Protein AF-A0AA38HKG1-F1 (afdb_monomer_lite)

Organism: NCBI:txid2755281

Secondary structure (DSSP, 8-state):
-HHHHHHHHHHHHTSHIIIIISS-HHHHSSSHHHHHHHHHHTTT-TT----SSPPEEEE-B-TTS-EE-S-EEEE-TTS-EEEE-S-SEEEPTTS-EEE----EEE--S--EEEEETTEEEEE--EEEPPHHHHHHHHHHHHHHHHHHTT--

Sequence (152 aa):
MQHLHSVLATCWLNSLQFREKWGGTYSYVYGDKETFWLGWEMLEDKLYVWNPQLPKLIGTPSDDGIICSPHILHVDEHGSPLFMNGKIYKPTASNKIQLETFTHWSVSNNVEWFYRKKIICGQSQLATITEEIGKQLKISAFFLAQVMSKFT

pLDDT: mean 80.58, std 12.93, range [35.5, 94.31]

Foldseek 3Di:
DQLVVLVVQLVVQPDPCQVPPPCHDVVPDPDSVVSNVVSVVSSVPPPDDDQPADKKAWADADPVQKGWAQKIFDAHSVQHTAEIDDDQWDQDPVSDTDGGDTFKMARDSPWAWDDDPNTIMTHHDIDTQDPVSVVNHVVR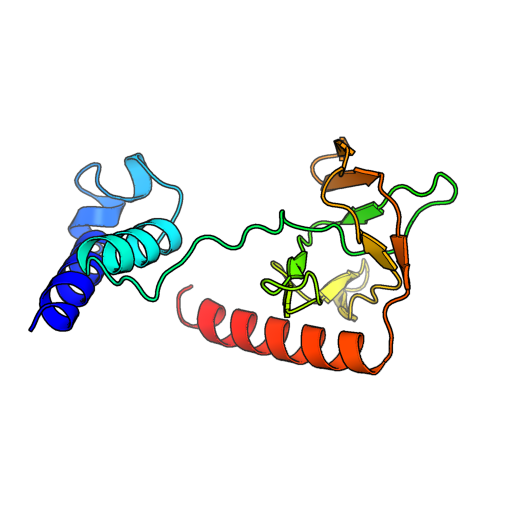NVVVCVVVVVVD

InterPro domains:
  IPR022751 Alpha-mannosyltransferase [PF11051] (2-76)

Radius of gyration: 18.2 Å; chains: 1; bounding box: 51×28×48 Å

Structure (mmCIF, N/CA/C/O backbone):
data_AF-A0AA38HKG1-F1
#
_entry.id   AF-A0AA38HKG1-F1
#
loop_
_atom_site.group_PDB
_atom_site.id
_atom_site.type_symbol
_atom_site.label_atom_id
_atom_site.label_alt_id
_atom_site.label_comp_id
_atom_site.label_asym_id
_atom_site.label_entity_id
_atom_site.label_seq_id
_atom_site.pdbx_PDB_ins_code
_atom_site.Cartn_x
_atom_site.Cartn_y
_atom_site.Cartn_z
_atom_site.occupancy
_atom_site.B_iso_or_equiv
_atom_site.auth_seq_id
_atom_site.auth_comp_id
_atom_site.auth_asym_id
_atom_site.auth_atom_id
_atom_site.pdbx_PDB_model_num
ATOM 1 N N . MET A 1 1 ? -26.833 9.360 16.929 1.00 62.28 1 MET A N 1
ATOM 2 C CA . MET A 1 1 ? -25.939 9.011 18.062 1.00 62.28 1 MET A CA 1
ATOM 3 C C . MET A 1 1 ? -25.016 7.817 17.787 1.00 62.28 1 MET A C 1
ATOM 5 O O . MET A 1 1 ? -24.076 7.640 18.549 1.00 62.28 1 MET A O 1
ATOM 9 N N . GLN A 1 2 ? -25.213 7.024 16.726 1.00 68.12 2 GLN A N 1
ATOM 10 C CA . GLN A 1 2 ? -24.346 5.872 16.410 1.00 68.12 2 GLN A CA 1
ATOM 11 C C . GLN A 1 2 ? -22.878 6.280 16.176 1.00 68.12 2 GLN A C 1
ATOM 13 O O . GLN A 1 2 ? -21.997 5.723 16.822 1.00 68.12 2 GLN A O 1
ATOM 18 N N . HIS A 1 3 ? -22.629 7.351 15.408 1.00 80.81 3 HIS A N 1
ATOM 19 C CA . HIS A 1 3 ? -21.278 7.894 15.148 1.00 80.81 3 HIS A CA 1
ATOM 20 C C . HIS A 1 3 ? -20.459 8.233 16.403 1.00 80.81 3 HIS A C 1
ATOM 22 O O . HIS A 1 3 ? -19.239 8.138 16.378 1.00 80.81 3 HIS A O 1
ATOM 28 N N . LEU A 1 4 ? -21.099 8.601 17.518 1.00 85.44 4 LEU A N 1
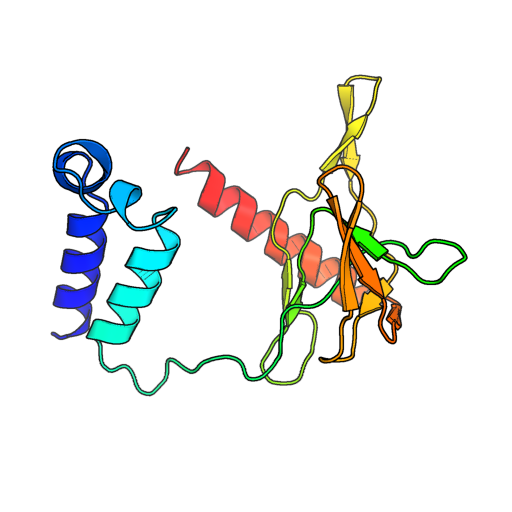ATOM 29 C CA . LEU A 1 4 ? -20.372 8.895 18.756 1.00 85.44 4 LEU A CA 1
ATOM 30 C C . LEU A 1 4 ? -19.845 7.615 19.419 1.00 85.44 4 LEU A C 1
ATOM 32 O O . LEU A 1 4 ? -18.724 7.598 19.914 1.00 85.44 4 LEU A O 1
ATOM 36 N N . HIS A 1 5 ? -20.636 6.542 19.414 1.00 86.38 5 HIS A N 1
ATOM 37 C CA . HIS A 1 5 ? -20.262 5.283 20.057 1.00 86.38 5 HIS A CA 1
ATOM 38 C C . HIS A 1 5 ? -19.115 4.595 19.318 1.00 86.38 5 HIS A C 1
ATOM 40 O O . HIS A 1 5 ? -18.200 4.097 19.968 1.00 86.38 5 HIS A O 1
ATOM 46 N N . SER A 1 6 ? -19.123 4.617 17.980 1.00 86.50 6 SER A N 1
ATOM 47 C CA . SER A 1 6 ? -18.025 4.044 17.199 1.00 86.50 6 SER A CA 1
ATOM 48 C C . SER A 1 6 ? -16.719 4.798 17.402 1.00 86.50 6 SER A C 1
ATOM 50 O O . SER A 1 6 ? -15.694 4.178 17.657 1.00 86.50 6 SER A O 1
ATOM 52 N N . VAL A 1 7 ? -16.757 6.133 17.371 1.00 87.25 7 VAL A N 1
ATOM 53 C CA . VAL A 1 7 ? -15.564 6.958 17.583 1.00 87.25 7 VAL A CA 1
ATOM 54 C C . VAL A 1 7 ? -15.015 6.742 18.991 1.00 87.25 7 VAL A C 1
ATOM 56 O O . VAL A 1 7 ? -13.813 6.546 19.145 1.00 87.25 7 VAL A O 1
ATOM 59 N N . LEU A 1 8 ? -15.872 6.699 20.017 1.00 90.31 8 LEU A N 1
ATOM 60 C CA . LEU A 1 8 ? -15.439 6.404 21.386 1.00 90.31 8 LEU A CA 1
ATOM 61 C C . LEU A 1 8 ? -14.847 4.994 21.515 1.00 90.31 8 LEU A C 1
ATOM 63 O O . LEU A 1 8 ? -13.838 4.832 22.201 1.00 90.31 8 LEU A O 1
ATOM 67 N N . ALA A 1 9 ? -15.415 3.995 20.834 1.00 88.19 9 ALA A N 1
ATOM 68 C CA . ALA A 1 9 ? -14.870 2.641 20.803 1.00 88.19 9 ALA A CA 1
ATOM 69 C C . ALA A 1 9 ? -13.497 2.596 20.114 1.00 88.19 9 ALA A C 1
ATOM 71 O O . ALA A 1 9 ? -12.549 2.061 20.689 1.00 88.19 9 ALA A O 1
ATOM 72 N N . THR A 1 10 ? -13.342 3.231 18.947 1.00 89.25 10 THR A N 1
ATOM 73 C CA . THR A 1 10 ? -12.046 3.368 18.267 1.00 89.25 10 THR A CA 1
ATOM 74 C C . THR A 1 10 ? -11.031 4.089 19.158 1.00 89.25 10 THR A C 1
ATOM 76 O O . THR A 1 10 ? -9.905 3.616 19.302 1.00 89.25 10 THR A O 1
ATOM 79 N N . CYS A 1 11 ? -11.406 5.192 19.815 1.00 89.50 11 CYS A N 1
ATOM 80 C CA . CYS A 1 11 ? -10.525 5.902 20.746 1.00 89.50 11 CYS A CA 1
ATOM 81 C C . CYS A 1 11 ? -10.116 5.029 21.939 1.00 89.50 11 CYS A C 1
ATOM 83 O O . CYS A 1 11 ? -8.954 5.049 22.340 1.00 89.50 11 CYS A O 1
ATOM 85 N N . TRP A 1 12 ? -11.042 4.249 22.500 1.00 89.44 12 TRP A N 1
ATOM 86 C CA . TRP A 1 12 ? -10.758 3.371 23.632 1.00 89.44 12 TRP A CA 1
ATOM 87 C C . TRP A 1 12 ? -9.808 2.231 23.252 1.00 89.44 12 TRP A C 1
ATOM 89 O O . TRP A 1 12 ? -8.813 2.015 23.948 1.00 89.44 12 TRP A O 1
ATOM 99 N N . LEU A 1 13 ? -10.039 1.581 22.107 1.00 88.12 13 LEU A N 1
ATOM 100 C CA . LEU A 1 13 ? -9.156 0.541 21.566 1.00 88.12 13 LEU A CA 1
ATOM 101 C C . LEU A 1 13 ? -7.748 1.074 21.248 1.00 88.12 13 LEU A C 1
ATOM 103 O O . LEU A 1 13 ? -6.772 0.329 21.338 1.00 88.12 13 LEU A O 1
ATOM 107 N N . ASN A 1 14 ? -7.623 2.364 20.926 1.00 87.56 14 ASN A N 1
ATOM 108 C CA . ASN A 1 14 ? -6.337 3.028 20.691 1.00 87.56 14 ASN A CA 1
ATOM 109 C C . ASN A 1 14 ? -5.735 3.702 21.930 1.00 87.56 14 ASN A C 1
ATOM 111 O O . ASN A 1 14 ? -4.639 4.262 21.852 1.00 87.56 14 ASN A O 1
ATOM 115 N N . SER A 1 15 ? -6.407 3.652 23.083 1.00 88.44 15 SER A N 1
ATOM 116 C CA . SER A 1 15 ? -5.846 4.181 24.324 1.00 88.44 15 SER A CA 1
ATOM 117 C C . SER A 1 15 ? -4.576 3.416 24.705 1.00 88.44 15 SER A C 1
ATOM 119 O O . SER A 1 15 ? -4.498 2.199 24.540 1.00 88.44 15 SER A O 1
ATOM 121 N N . LEU A 1 16 ? -3.576 4.116 25.251 1.00 86.19 16 LEU A N 1
ATOM 122 C CA . LEU A 1 16 ? -2.283 3.515 25.605 1.00 86.19 16 LEU A CA 1
ATOM 123 C C . LEU A 1 16 ? -2.437 2.303 26.542 1.00 86.19 16 LEU A C 1
ATOM 125 O O . LEU A 1 16 ? -1.735 1.305 26.388 1.00 86.19 16 LEU A O 1
ATOM 129 N N . GLN A 1 17 ? -3.367 2.377 27.505 1.00 84.88 17 GLN A N 1
ATOM 130 C CA . GLN A 1 17 ? -3.651 1.259 28.408 1.00 84.88 17 GLN A CA 1
ATOM 131 C C . GLN A 1 17 ? -4.139 0.023 27.652 1.00 84.88 17 GLN A C 1
ATOM 133 O O . GLN A 1 17 ? -3.595 -1.060 27.863 1.00 84.88 17 GLN A O 1
ATOM 138 N N . PHE A 1 18 ? -5.131 0.170 26.774 1.00 85.69 18 PHE A N 1
ATOM 139 C CA . PHE A 1 18 ? -5.696 -0.978 26.074 1.00 85.69 18 PHE A CA 1
ATOM 140 C C . PHE A 1 18 ? -4.746 -1.497 24.992 1.00 85.69 18 PHE A C 1
ATOM 142 O O . PHE A 1 18 ? -4.457 -2.689 24.948 1.00 85.69 18 PHE A O 1
ATOM 149 N N . ARG A 1 19 ? -4.194 -0.600 24.168 1.00 86.31 19 ARG A N 1
ATOM 150 C CA . ARG A 1 19 ? -3.320 -0.935 23.038 1.00 86.31 19 ARG A CA 1
ATOM 151 C C . ARG A 1 19 ? -2.106 -1.767 23.447 1.00 86.31 19 ARG A C 1
ATOM 153 O O . ARG A 1 19 ? -1.798 -2.736 22.762 1.00 86.31 19 ARG A O 1
ATOM 160 N N . GLU A 1 20 ? -1.432 -1.391 24.537 1.00 80.75 20 GLU A N 1
ATOM 161 C CA . GLU A 1 20 ? -0.121 -1.952 24.899 1.00 80.75 20 GLU A CA 1
ATOM 162 C C . GLU A 1 20 ? -0.112 -2.772 26.191 1.00 80.75 20 GLU A C 1
ATOM 164 O O . GLU A 1 20 ? 0.661 -3.720 26.297 1.00 80.75 20 GLU A O 1
ATOM 169 N N . LYS A 1 21 ? -0.923 -2.421 27.199 1.00 77.38 21 LYS A N 1
ATOM 170 C CA . LYS A 1 21 ? -0.723 -2.953 28.561 1.00 77.38 21 LYS A CA 1
ATOM 171 C C . LYS A 1 21 ? -1.606 -4.140 28.917 1.00 77.38 21 LYS A C 1
ATOM 173 O O . LYS A 1 21 ? -1.208 -4.942 29.755 1.00 77.38 21 LYS A O 1
ATOM 178 N N . TRP A 1 22 ? -2.796 -4.256 28.338 1.00 76.56 22 TRP A N 1
ATOM 179 C CA . TRP A 1 22 ? -3.790 -5.259 28.757 1.00 76.56 22 TRP A CA 1
ATOM 180 C C . TRP A 1 22 ? -3.927 -6.432 27.790 1.00 76.56 22 TRP A C 1
ATOM 182 O O . TRP A 1 22 ? -4.975 -7.067 27.733 1.00 76.56 22 TRP A O 1
ATOM 192 N N . GLY A 1 23 ? -2.884 -6.697 26.999 1.00 71.25 23 GLY A N 1
ATOM 193 C CA . GLY A 1 23 ? -2.982 -7.658 25.904 1.00 71.25 23 GLY A CA 1
ATOM 194 C C . GLY A 1 23 ? -4.068 -7.265 24.897 1.00 71.25 23 GLY A C 1
ATOM 195 O O . GLY A 1 23 ? -4.737 -8.141 24.364 1.00 71.25 23 GLY A O 1
ATOM 196 N N . GLY A 1 24 ? -4.323 -5.960 24.726 1.00 76.56 24 GLY A N 1
ATOM 197 C CA . GLY A 1 24 ? -5.400 -5.449 23.882 1.00 76.56 24 GLY A CA 1
ATOM 198 C C . GLY A 1 24 ? -4.973 -5.341 22.424 1.00 76.56 24 GLY A C 1
ATOM 199 O O . GLY A 1 24 ? -4.356 -6.255 21.886 1.00 76.56 24 GLY A O 1
ATOM 200 N N . THR A 1 25 ? -5.314 -4.240 21.761 1.00 81.69 25 THR A N 1
ATOM 201 C CA . THR A 1 25 ? -5.288 -4.114 20.292 1.00 81.69 25 THR A CA 1
ATOM 202 C C . THR A 1 25 ? -4.031 -4.683 19.625 1.00 81.69 25 THR A C 1
ATOM 204 O O . THR A 1 25 ? -4.156 -5.533 18.749 1.00 81.69 25 THR A O 1
ATOM 207 N N . TYR A 1 26 ? -2.821 -4.322 20.070 1.00 83.19 26 TYR A N 1
ATOM 208 C CA . TYR A 1 26 ? -1.586 -4.757 19.392 1.00 83.19 26 TYR A CA 1
ATOM 209 C C . TYR A 1 26 ? -1.183 -6.213 19.661 1.00 83.19 26 TYR A C 1
ATOM 211 O O . TYR A 1 26 ? -0.223 -6.712 19.081 1.00 83.19 26 TYR A O 1
ATOM 219 N N . SER A 1 27 ? -1.915 -6.913 20.528 1.00 84.75 27 SER A N 1
ATOM 220 C CA . SER A 1 27 ? -1.764 -8.361 20.710 1.00 84.75 27 SER A CA 1
ATOM 221 C C . SER A 1 27 ? -2.571 -9.169 19.691 1.00 84.75 27 SER A C 1
ATOM 223 O O . SER A 1 27 ? -2.266 -10.338 19.474 1.00 84.75 27 SER A O 1
ATOM 225 N N . TYR A 1 28 ? -3.576 -8.555 19.057 1.00 82.56 28 TYR A N 1
ATOM 226 C CA . TYR A 1 28 ? -4.466 -9.217 18.097 1.00 82.56 28 TYR A CA 1
ATOM 227 C C . TYR A 1 28 ? -4.321 -8.685 16.672 1.00 82.56 28 TYR A C 1
ATOM 229 O O . TYR A 1 28 ? -4.521 -9.432 15.717 1.00 82.56 28 TYR A O 1
ATOM 237 N N . VAL A 1 29 ? -3.993 -7.403 16.519 1.00 79.56 29 VAL A N 1
ATOM 238 C CA . VAL A 1 29 ? -3.871 -6.731 15.222 1.00 79.56 29 VAL A CA 1
ATOM 239 C C . VAL A 1 29 ? -2.606 -5.882 15.164 1.00 79.56 29 VAL A C 1
ATOM 241 O O . VAL A 1 29 ? -1.994 -5.579 16.184 1.00 79.56 29 VAL A O 1
ATOM 244 N N . TYR A 1 30 ? -2.204 -5.494 13.957 1.00 66.44 30 TYR A N 1
ATOM 245 C CA . TYR A 1 30 ? -0.935 -4.804 13.722 1.00 66.44 30 TYR A CA 1
ATOM 246 C C . TYR A 1 30 ? -1.023 -3.273 13.801 1.00 66.44 30 TYR A C 1
ATOM 248 O O . TYR A 1 30 ? -0.006 -2.609 13.581 1.00 66.44 30 TYR A O 1
ATOM 256 N N . GLY A 1 31 ? -2.186 -2.694 14.119 1.00 67.62 31 GLY A N 1
ATOM 257 C CA . GLY A 1 31 ? -2.301 -1.244 14.156 1.00 67.62 31 GLY A CA 1
ATOM 258 C C . GLY A 1 31 ? -3.649 -0.660 14.566 1.00 67.62 31 GLY A C 1
ATOM 259 O O . GLY A 1 31 ? -4.620 -1.327 14.916 1.00 67.62 31 GLY A O 1
ATOM 260 N N . ASP A 1 32 ? -3.646 0.665 14.525 1.00 70.25 32 ASP A N 1
ATOM 261 C CA . ASP A 1 32 ? -4.787 1.566 14.646 1.00 70.25 32 ASP A CA 1
ATOM 262 C C . ASP A 1 32 ? -5.752 1.447 13.454 1.00 70.25 32 ASP A C 1
ATOM 264 O O . ASP A 1 32 ? -6.963 1.613 13.613 1.00 70.25 32 ASP A O 1
ATOM 268 N N . LYS A 1 33 ? -5.241 1.081 12.271 1.00 76.25 33 LYS A N 1
ATOM 269 C CA . LYS A 1 33 ? -6.030 0.895 11.043 1.00 76.25 33 LYS A CA 1
ATOM 270 C C . LYS A 1 33 ? -7.174 -0.098 11.225 1.00 76.25 33 LYS A C 1
ATOM 272 O O . LYS A 1 33 ? -8.298 0.194 10.833 1.00 76.25 33 LYS A O 1
ATOM 277 N N . GLU A 1 34 ? -6.921 -1.250 11.836 1.00 77.81 34 GLU A N 1
ATOM 278 C CA . GLU A 1 34 ? -7.933 -2.288 12.038 1.00 77.81 34 GLU A CA 1
ATOM 279 C C . GLU A 1 34 ? -9.042 -1.811 12.986 1.00 77.81 34 GLU A C 1
ATOM 281 O O . GLU A 1 34 ? -10.222 -2.047 12.740 1.00 77.81 34 GLU A O 1
ATOM 286 N N . THR A 1 35 ? -8.686 -1.058 14.028 1.00 81.94 35 THR A N 1
ATOM 287 C CA . THR A 1 35 ? -9.668 -0.492 14.972 1.00 81.94 35 THR A CA 1
ATOM 288 C C . THR A 1 35 ? -10.473 0.675 14.403 1.00 81.94 35 THR A C 1
ATOM 290 O O . THR A 1 35 ? -11.607 0.898 14.830 1.00 81.94 35 THR A O 1
ATOM 293 N N . PHE A 1 36 ? -9.923 1.403 13.426 1.00 82.00 36 PHE A N 1
ATOM 294 C CA . PHE A 1 36 ? -10.672 2.385 12.646 1.00 82.00 36 PHE A CA 1
ATOM 295 C C . PHE A 1 36 ? -11.754 1.703 11.802 1.00 82.00 36 PHE A C 1
ATOM 297 O O . PHE A 1 36 ? -12.917 2.094 11.879 1.00 82.00 36 PHE A O 1
ATOM 304 N N . TRP A 1 37 ? -11.404 0.647 11.055 1.00 79.12 37 TRP A N 1
ATOM 305 C CA . TRP A 1 37 ? -12.375 -0.099 10.243 1.00 79.12 37 TRP A CA 1
ATOM 306 C C . TRP A 1 37 ? -13.443 -0.793 11.095 1.00 79.12 37 TRP A C 1
ATOM 308 O O . TRP A 1 37 ? -14.620 -0.733 10.755 1.00 79.12 37 TRP A O 1
ATOM 318 N N . LEU A 1 38 ? -13.068 -1.360 12.247 1.00 81.75 38 LEU A N 1
ATOM 319 C CA . LEU A 1 38 ? -14.032 -1.910 13.209 1.00 81.75 38 LEU A CA 1
ATOM 320 C C . LEU A 1 38 ? -15.025 -0.852 13.709 1.00 81.75 38 LEU A C 1
ATOM 322 O O . LEU A 1 38 ? -16.203 -1.152 13.875 1.00 81.75 38 LEU A O 1
ATOM 326 N N . GLY A 1 39 ? -14.579 0.391 13.913 1.00 84.00 39 GLY A N 1
ATOM 327 C CA . GLY A 1 39 ? -15.470 1.497 14.263 1.00 84.00 39 GLY A CA 1
ATOM 328 C C . GLY A 1 39 ? -16.521 1.771 13.182 1.00 84.00 39 GLY A C 1
ATOM 329 O O . GLY A 1 39 ? -17.681 2.011 13.508 1.00 84.00 39 GLY A O 1
ATOM 330 N N . TRP A 1 40 ? -16.149 1.695 11.902 1.00 81.25 40 TRP A N 1
ATOM 331 C CA . TRP A 1 40 ? -17.103 1.823 10.794 1.00 81.25 40 TRP A CA 1
ATOM 332 C C . TRP A 1 40 ? -18.086 0.656 10.725 1.00 81.25 40 TRP A C 1
ATOM 334 O O . TRP A 1 40 ? -19.277 0.888 10.542 1.00 81.25 40 TRP A O 1
ATOM 344 N N . GLU A 1 41 ? -17.624 -0.569 10.966 1.00 82.25 41 GLU A N 1
ATOM 345 C CA . GLU A 1 41 ? -18.503 -1.742 11.025 1.00 82.25 41 GLU A CA 1
ATOM 346 C C . GLU A 1 41 ? -19.537 -1.617 12.159 1.00 82.25 41 GLU A C 1
ATOM 348 O O . GLU A 1 41 ? -20.721 -1.880 11.966 1.00 82.25 41 GLU A O 1
ATOM 353 N N . MET A 1 42 ? -19.124 -1.115 13.331 1.00 81.81 42 MET A N 1
ATOM 354 C CA . MET A 1 42 ? -20.019 -0.855 14.471 1.00 81.81 42 MET A CA 1
ATOM 355 C C . MET A 1 42 ? -21.109 0.186 14.181 1.00 81.81 42 MET A C 1
ATOM 357 O O . MET A 1 42 ? -22.080 0.276 14.934 1.00 81.81 42 MET A O 1
ATOM 361 N N . LEU A 1 43 ? -20.946 1.003 13.137 1.00 84.00 43 LEU A N 1
ATOM 362 C CA . LEU A 1 43 ? -21.983 1.936 12.706 1.00 84.00 43 LEU A CA 1
ATOM 363 C C . LEU A 1 43 ? -23.086 1.275 11.895 1.00 84.00 43 LEU A C 1
ATOM 365 O O . LEU A 1 43 ? -24.088 1.941 11.639 1.00 84.00 43 LEU A O 1
ATOM 369 N N . GLU A 1 44 ? -22.904 0.011 11.500 1.00 77.31 44 GLU A N 1
ATOM 370 C CA . GLU A 1 44 ? -23.727 -0.654 10.487 1.00 77.31 44 GLU A CA 1
ATOM 371 C C . GLU A 1 44 ? -23.916 0.254 9.261 1.00 77.31 44 GLU A C 1
ATOM 373 O O . GLU A 1 44 ? -24.990 0.294 8.648 1.00 77.31 44 GLU A O 1
ATOM 378 N N . ASP A 1 45 ? -22.891 1.057 8.944 1.00 73.50 45 ASP A N 1
ATOM 379 C CA . ASP A 1 45 ? -23.008 2.064 7.906 1.00 73.50 45 ASP A CA 1
ATOM 380 C C . ASP A 1 45 ? -23.091 1.360 6.556 1.00 73.50 45 ASP A C 1
ATOM 382 O O . ASP A 1 45 ? -22.111 0.830 6.037 1.00 73.50 45 ASP A O 1
ATOM 386 N N . LYS A 1 46 ? -24.288 1.372 5.973 1.00 68.44 46 LYS A N 1
ATOM 387 C CA . LYS A 1 46 ? -24.568 0.760 4.672 1.00 68.44 46 LYS A CA 1
ATOM 388 C C . LYS A 1 46 ? -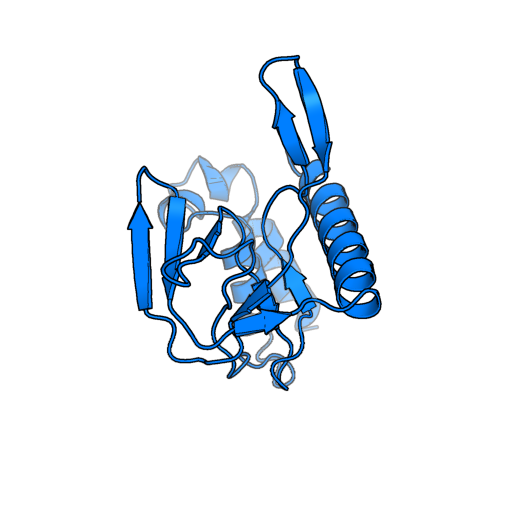23.862 1.473 3.516 1.00 68.44 46 LYS A C 1
ATOM 390 O O . LYS A 1 46 ? -23.910 0.972 2.395 1.00 68.44 46 LYS A O 1
ATOM 395 N N . LEU A 1 47 ? -23.267 2.643 3.760 1.00 70.88 47 LEU A N 1
ATOM 396 C CA . LEU A 1 47 ? -22.460 3.376 2.787 1.00 70.88 47 LEU A CA 1
ATOM 397 C C . LEU A 1 47 ? -20.996 2.917 2.786 1.00 70.88 47 LEU A C 1
ATOM 399 O O . LEU A 1 47 ? -20.299 3.146 1.798 1.00 70.88 47 LEU A O 1
ATOM 403 N N . TYR A 1 48 ? -20.526 2.258 3.851 1.00 70.88 48 TYR A N 1
ATOM 404 C CA . TYR A 1 48 ? -19.234 1.584 3.846 1.00 70.88 48 TYR A CA 1
ATOM 405 C C . TYR A 1 48 ? -19.364 0.261 3.086 1.00 70.88 48 TYR A C 1
ATOM 407 O O . TYR A 1 48 ? -20.117 -0.632 3.470 1.00 70.88 48 TYR A O 1
ATOM 415 N N . VAL A 1 49 ? -18.629 0.140 1.983 1.00 75.00 49 VAL A N 1
ATOM 416 C CA . VAL A 1 49 ? -18.602 -1.068 1.158 1.00 75.00 49 VAL A CA 1
ATOM 417 C C . VAL A 1 49 ? -17.168 -1.494 0.897 1.00 75.00 49 VAL A C 1
ATOM 419 O O . VAL A 1 49 ? -16.267 -0.666 0.737 1.00 75.00 49 VAL A O 1
ATOM 422 N N . TRP A 1 50 ? -16.956 -2.805 0.823 1.00 79.94 50 TRP A N 1
ATOM 423 C CA . TRP A 1 50 ? -15.688 -3.350 0.361 1.00 79.94 50 TRP A CA 1
ATOM 424 C C . TRP A 1 50 ? -15.495 -3.006 -1.110 1.00 79.94 50 TRP A C 1
ATOM 426 O O . TRP A 1 50 ? -16.373 -3.268 -1.934 1.00 79.94 50 TRP A O 1
ATOM 436 N N . ASN A 1 51 ? -14.334 -2.444 -1.445 1.00 86.00 51 ASN A N 1
ATOM 437 C CA . ASN A 1 51 ? -13.980 -2.237 -2.839 1.00 86.00 51 ASN A CA 1
ATOM 438 C C . ASN A 1 51 ? -13.851 -3.617 -3.524 1.00 86.00 51 ASN A C 1
ATOM 440 O O . ASN A 1 51 ? -13.043 -4.431 -3.070 1.00 86.00 51 ASN A O 1
ATOM 444 N N . PRO A 1 52 ? -14.621 -3.907 -4.593 1.00 88.62 52 PRO A N 1
ATOM 445 C CA . PRO A 1 52 ? -14.520 -5.177 -5.313 1.00 88.62 52 PRO A CA 1
ATOM 446 C C . PRO A 1 52 ? -13.182 -5.343 -6.049 1.00 88.62 52 PRO A C 1
ATOM 448 O O . PRO A 1 52 ? -12.841 -6.449 -6.472 1.00 88.62 52 PRO A O 1
ATOM 451 N N . GLN A 1 53 ? -12.428 -4.259 -6.235 1.00 90.56 53 GLN A N 1
ATOM 452 C CA . GLN A 1 53 ? -11.107 -4.290 -6.839 1.00 90.56 53 GLN A CA 1
ATOM 453 C C . GLN A 1 53 ? -10.055 -4.756 -5.838 1.00 90.56 53 GLN A C 1
ATOM 455 O O . GLN A 1 53 ? -9.967 -4.271 -4.709 1.00 90.56 53 GLN A O 1
ATOM 460 N N . LEU A 1 54 ? -9.194 -5.664 -6.292 1.00 90.56 54 LEU A N 1
ATOM 461 C CA . LEU A 1 54 ? -8.039 -6.084 -5.512 1.00 90.56 54 LEU A CA 1
ATOM 462 C C . LEU A 1 54 ? -6.918 -5.038 -5.600 1.00 90.56 54 LEU A C 1
ATOM 464 O O . LEU A 1 54 ? -6.831 -4.310 -6.599 1.00 90.56 54 LEU A O 1
ATOM 468 N N . PRO A 1 55 ? -6.027 -4.980 -4.592 1.00 89.69 55 PRO A N 1
ATOM 469 C CA . PRO A 1 55 ? -4.851 -4.126 -4.650 1.00 89.69 55 PRO A CA 1
ATOM 470 C C . PRO A 1 55 ? -4.011 -4.395 -5.902 1.00 89.69 55 PRO A C 1
ATOM 472 O O . PRO A 1 55 ? -3.943 -5.520 -6.398 1.00 89.69 55 PRO A O 1
ATOM 475 N N . LYS A 1 56 ? -3.357 -3.352 -6.408 1.00 93.12 56 LYS A N 1
ATOM 476 C CA . LYS A 1 56 ? -2.588 -3.365 -7.652 1.00 93.12 56 LYS A CA 1
ATOM 477 C C . LYS A 1 56 ? -1.094 -3.181 -7.389 1.00 93.12 56 LYS A C 1
ATOM 479 O O . LYS A 1 56 ? -0.676 -2.569 -6.404 1.00 93.12 56 LYS A O 1
ATOM 484 N N . LEU A 1 57 ? -0.278 -3.680 -8.308 1.00 92.69 57 LEU A N 1
ATOM 485 C CA . LEU A 1 57 ? 1.142 -3.366 -8.403 1.00 92.69 57 LEU A CA 1
ATOM 486 C C . LEU A 1 57 ? 1.326 -1.967 -8.981 1.00 92.69 57 LEU A C 1
ATOM 488 O O . LEU A 1 57 ? 0.608 -1.563 -9.894 1.00 92.69 57 LEU A O 1
ATOM 492 N N . ILE A 1 58 ? 2.345 -1.264 -8.501 1.00 91.75 58 ILE A N 1
ATOM 493 C CA . ILE A 1 58 ? 2.811 -0.002 -9.071 1.00 91.75 58 ILE A CA 1
ATOM 494 C C . ILE A 1 58 ? 4.329 0.054 -9.003 1.00 91.75 58 ILE A C 1
ATOM 496 O O . ILE A 1 58 ? 4.927 -0.268 -7.976 1.00 91.75 58 ILE A O 1
ATOM 500 N N . GLY A 1 59 ? 4.971 0.431 -10.102 1.00 90.81 59 GLY A N 1
ATOM 501 C CA . GLY A 1 59 ? 6.420 0.353 -10.194 1.00 90.81 59 GLY A CA 1
ATOM 502 C C . GLY A 1 59 ? 6.958 0.611 -11.586 1.00 90.81 59 GLY A C 1
ATOM 503 O O . GLY A 1 59 ? 6.283 1.151 -12.462 1.00 90.81 59 GLY A O 1
ATOM 504 N N . THR A 1 60 ? 8.202 0.196 -11.772 1.00 91.56 60 THR A N 1
ATOM 505 C CA . THR A 1 60 ? 8.827 0.086 -13.085 1.00 91.56 60 THR A CA 1
ATOM 506 C C . THR A 1 60 ? 9.083 -1.396 -13.336 1.00 91.56 60 THR A C 1
ATOM 508 O O . THR A 1 60 ? 9.719 -2.026 -12.487 1.00 91.56 60 THR A O 1
ATOM 511 N N . PRO A 1 61 ? 8.536 -1.969 -14.422 1.00 93.00 61 PRO A N 1
ATOM 512 C CA . PRO A 1 61 ? 8.703 -3.382 -14.716 1.00 93.00 61 PRO A CA 1
ATOM 513 C C . PRO A 1 61 ? 10.150 -3.673 -15.118 1.00 93.00 61 PRO A C 1
ATOM 515 O O . PRO A 1 61 ? 10.802 -2.834 -15.742 1.00 93.00 61 PRO A O 1
ATOM 518 N N . SER A 1 62 ? 10.652 -4.851 -14.759 1.00 91.81 62 SER A N 1
ATOM 519 C CA . SER A 1 62 ? 11.868 -5.410 -15.353 1.00 91.81 62 SER A CA 1
ATOM 520 C C . SER A 1 62 ? 11.596 -5.969 -16.754 1.00 91.81 62 SER A C 1
ATOM 522 O O . SER A 1 62 ? 10.452 -6.003 -17.208 1.00 91.81 62 SER A O 1
ATOM 524 N N . ASP A 1 63 ? 12.648 -6.411 -17.445 1.00 90.06 63 ASP A N 1
ATOM 525 C CA . ASP A 1 63 ? 12.565 -6.935 -18.819 1.00 90.06 63 ASP A CA 1
ATOM 526 C C . ASP A 1 63 ? 11.635 -8.158 -18.952 1.00 90.06 63 ASP A C 1
ATOM 528 O O . ASP A 1 63 ? 11.070 -8.409 -20.013 1.00 90.06 63 ASP A O 1
ATOM 532 N N . ASP A 1 64 ? 11.437 -8.900 -17.861 1.00 89.44 64 ASP A N 1
ATOM 533 C CA . ASP A 1 64 ? 10.504 -10.026 -17.731 1.00 89.44 64 ASP A CA 1
ATOM 534 C C . ASP A 1 64 ? 9.052 -9.590 -17.423 1.00 89.44 64 ASP A C 1
ATOM 536 O O . ASP A 1 64 ? 8.178 -10.431 -17.219 1.00 89.44 64 ASP A O 1
ATOM 540 N N . GLY A 1 65 ? 8.770 -8.283 -17.389 1.00 89.12 65 GLY A N 1
ATOM 541 C CA . GLY A 1 65 ? 7.446 -7.722 -17.105 1.00 89.12 65 GLY A CA 1
ATOM 542 C C . GLY A 1 65 ? 7.050 -7.753 -15.626 1.00 89.12 65 GLY A C 1
ATOM 543 O O . GLY A 1 65 ? 5.901 -7.460 -15.289 1.00 89.12 65 GLY A O 1
ATOM 544 N N . ILE A 1 66 ? 7.978 -8.096 -14.732 1.00 94.12 66 ILE A N 1
ATOM 545 C CA . ILE A 1 66 ? 7.727 -8.193 -13.293 1.00 94.12 66 ILE A CA 1
ATOM 546 C C . ILE A 1 66 ? 7.881 -6.819 -12.645 1.00 94.12 66 ILE A C 1
ATOM 548 O O . ILE A 1 66 ? 8.875 -6.123 -12.845 1.00 94.12 66 ILE A O 1
ATOM 552 N N . ILE A 1 67 ? 6.929 -6.438 -11.794 1.00 93.25 67 ILE A N 1
ATOM 553 C CA . ILE A 1 67 ? 7.059 -5.257 -10.938 1.00 93.25 67 ILE A CA 1
ATOM 554 C C . ILE A 1 67 ? 7.433 -5.712 -9.532 1.00 93.25 67 ILE A C 1
ATOM 556 O O . ILE A 1 67 ? 6.671 -6.431 -8.897 1.00 93.25 67 ILE A O 1
ATOM 560 N N . CYS A 1 68 ? 8.575 -5.244 -9.025 1.00 91.19 68 CYS A N 1
ATOM 561 C CA . CYS A 1 68 ? 8.967 -5.376 -7.622 1.00 91.19 68 CYS A CA 1
ATOM 562 C C . CYS A 1 68 ? 8.970 -3.999 -6.961 1.00 91.19 68 CYS A C 1
ATOM 564 O O . CYS A 1 68 ? 9.776 -3.137 -7.315 1.00 91.19 68 CYS A O 1
ATOM 566 N N . SER A 1 69 ? 8.078 -3.791 -5.997 1.00 87.25 69 SER A N 1
ATOM 567 C CA . SER A 1 69 ? 7.854 -2.483 -5.390 1.00 87.25 69 SER A CA 1
ATOM 568 C C . SER A 1 69 ? 7.474 -2.622 -3.917 1.00 87.25 69 SER A C 1
ATOM 570 O O . SER A 1 69 ? 6.718 -3.525 -3.561 1.00 87.25 69 SER A O 1
ATOM 572 N N . PRO A 1 70 ? 7.961 -1.736 -3.028 1.00 82.56 70 PRO A N 1
ATOM 573 C CA . PRO A 1 70 ? 7.448 -1.662 -1.663 1.00 82.56 70 PRO A CA 1
ATOM 574 C C . PRO A 1 70 ? 6.056 -1.005 -1.608 1.00 82.56 70 PRO A C 1
ATOM 576 O O . PRO A 1 70 ? 5.472 -0.904 -0.529 1.00 82.56 70 PRO A O 1
ATOM 579 N N . HIS A 1 71 ? 5.542 -0.535 -2.748 1.00 85.62 71 HIS A N 1
ATOM 580 C CA . HIS A 1 71 ? 4.269 0.155 -2.860 1.00 85.62 71 HIS A CA 1
ATOM 581 C C . HIS A 1 71 ? 3.173 -0.773 -3.354 1.00 85.62 71 HIS A C 1
ATOM 583 O O . HIS A 1 71 ? 3.338 -1.514 -4.323 1.00 85.62 71 HIS A O 1
ATOM 589 N N . ILE A 1 72 ? 2.022 -0.652 -2.704 1.00 87.44 72 ILE A N 1
ATOM 590 C CA . ILE A 1 72 ? 0.768 -1.254 -3.138 1.00 87.44 72 ILE A CA 1
ATOM 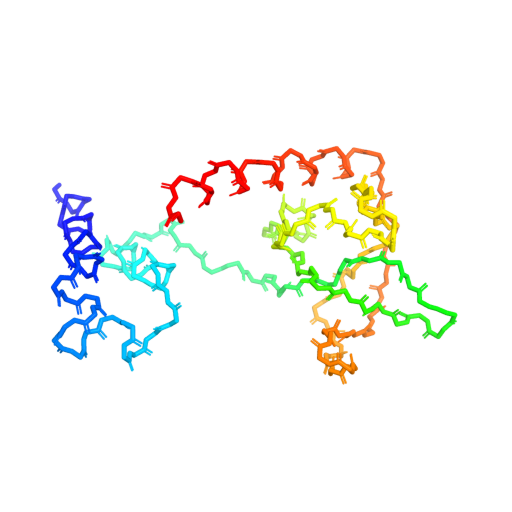591 C C . ILE A 1 72 ? -0.138 -0.108 -3.567 1.00 87.44 72 ILE A C 1
ATOM 593 O O . ILE A 1 72 ? -0.331 0.842 -2.800 1.00 87.44 72 ILE A O 1
ATOM 597 N N . LEU A 1 73 ? -0.658 -0.199 -4.786 1.00 90.38 73 LEU A N 1
ATOM 598 C CA . LEU A 1 73 ? -1.615 0.747 -5.334 1.00 90.38 73 LEU A CA 1
ATOM 599 C C . LEU A 1 73 ? -3.031 0.305 -4.968 1.00 90.38 73 LEU A C 1
ATOM 601 O O . LEU A 1 73 ? -3.434 -0.829 -5.212 1.00 90.38 73 LEU A O 1
ATOM 605 N N . HIS A 1 74 ? -3.786 1.231 -4.403 1.00 90.06 74 HIS A N 1
ATOM 606 C CA . HIS A 1 74 ? -5.215 1.123 -4.180 1.00 90.06 74 HIS A CA 1
ATOM 607 C C . HIS A 1 74 ? -5.924 1.877 -5.292 1.00 90.06 74 HIS A C 1
ATOM 609 O O . HIS A 1 74 ? -5.508 2.970 -5.689 1.00 90.06 74 HIS A O 1
ATOM 615 N N . VAL A 1 75 ? -6.977 1.263 -5.804 1.00 91.44 75 VAL A N 1
ATOM 616 C CA . VAL A 1 75 ? -7.811 1.804 -6.873 1.00 91.44 75 VAL A CA 1
ATOM 617 C C . VAL A 1 75 ? -9.192 2.150 -6.322 1.00 91.44 75 VAL A C 1
ATOM 619 O O . VAL A 1 75 ? -9.523 1.751 -5.207 1.00 91.44 75 VAL A O 1
ATOM 622 N N . ASP A 1 76 ? -9.972 2.911 -7.076 1.00 89.56 76 ASP A N 1
ATOM 623 C CA . ASP A 1 76 ? -11.396 3.127 -6.811 1.00 89.56 76 ASP A CA 1
ATOM 624 C C . ASP A 1 76 ? -12.232 1.890 -7.205 1.00 89.56 76 ASP A C 1
ATOM 626 O O . ASP A 1 76 ? -11.693 0.855 -7.612 1.00 89.56 76 ASP A O 1
ATOM 630 N N . GLU A 1 77 ? -13.552 1.966 -7.061 1.00 87.81 77 GLU A N 1
ATOM 631 C CA . GLU A 1 77 ? -14.497 0.903 -7.420 1.00 87.81 77 GLU A CA 1
ATOM 632 C C . GLU A 1 77 ? -14.498 0.562 -8.924 1.00 87.81 77 GLU A C 1
ATOM 634 O O . GLU A 1 77 ? -14.850 -0.556 -9.320 1.00 87.81 77 GLU A O 1
ATOM 639 N N . HIS A 1 78 ? -14.055 1.499 -9.763 1.00 90.38 78 HIS A N 1
ATOM 640 C CA . HIS A 1 78 ? -13.952 1.365 -11.214 1.00 90.38 78 HIS A CA 1
ATOM 641 C C . HIS A 1 78 ? -12.583 0.841 -11.671 1.00 90.38 78 HIS A C 1
ATOM 643 O O . HIS A 1 78 ? -12.401 0.540 -12.851 1.00 90.38 78 HIS A O 1
ATOM 649 N N . GLY A 1 79 ? -11.631 0.677 -10.748 1.00 89.81 79 GLY A N 1
ATOM 650 C CA . GLY A 1 79 ? -10.275 0.222 -11.038 1.00 89.81 79 GLY A CA 1
ATOM 651 C C . GLY A 1 79 ? -9.298 1.344 -11.394 1.00 89.81 79 GLY A C 1
ATOM 652 O O . GLY A 1 79 ? -8.167 1.045 -11.781 1.00 89.81 79 GLY A O 1
ATOM 653 N N . SER A 1 80 ? -9.683 2.613 -11.246 1.00 89.50 80 SER A N 1
ATOM 654 C CA . SER A 1 80 ? -8.797 3.754 -11.485 1.00 89.50 80 SER A CA 1
ATOM 655 C C . SER A 1 80 ? -7.839 3.952 -10.307 1.00 89.50 80 SER A C 1
ATOM 657 O O . SER A 1 80 ? -8.253 3.824 -9.155 1.00 89.50 80 SER A O 1
ATOM 659 N N . PRO A 1 81 ? -6.561 4.298 -10.541 1.00 90.19 81 PRO A N 1
ATOM 660 C CA . PRO A 1 81 ? 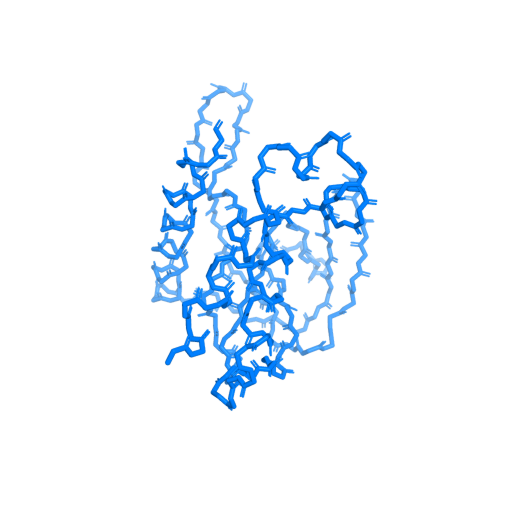-5.606 4.579 -9.468 1.00 90.19 81 PRO A CA 1
ATOM 661 C C . PRO A 1 81 ? -6.110 5.655 -8.495 1.00 90.19 81 PRO A C 1
ATOM 663 O O . PRO A 1 81 ? -6.435 6.762 -8.915 1.00 90.19 81 PRO A O 1
ATOM 666 N N . LEU A 1 82 ? -6.125 5.348 -7.194 1.00 88.25 82 LEU A N 1
ATOM 667 C CA . LEU A 1 82 ? -6.636 6.244 -6.154 1.00 88.25 82 LEU A CA 1
ATOM 668 C C . LEU A 1 82 ? -5.521 6.732 -5.223 1.00 88.25 82 LEU A C 1
ATOM 670 O O . LEU A 1 82 ? -5.260 7.933 -5.147 1.00 88.25 82 LEU A O 1
ATOM 674 N N . PHE A 1 83 ? -4.841 5.812 -4.530 1.00 86.19 83 PHE A N 1
ATOM 675 C CA . PHE A 1 83 ? -3.720 6.130 -3.640 1.00 86.19 83 PHE A CA 1
ATOM 676 C C . PHE A 1 83 ? -2.738 4.965 -3.521 1.00 86.19 83 PHE A C 1
ATOM 678 O O . PHE A 1 83 ? -3.077 3.827 -3.819 1.00 86.19 83 PHE A O 1
ATOM 685 N N . MET A 1 84 ? -1.516 5.219 -3.051 1.00 85.06 84 MET A N 1
ATOM 686 C CA . MET A 1 84 ? -0.536 4.161 -2.784 1.00 85.06 84 MET A CA 1
ATOM 687 C C . MET A 1 84 ? -0.071 4.165 -1.331 1.00 85.06 84 MET A C 1
ATOM 689 O O . MET A 1 84 ? 0.069 5.218 -0.709 1.00 85.06 84 MET A O 1
ATOM 693 N N . ASN A 1 85 ? 0.227 2.979 -0.806 1.00 73.56 85 ASN A N 1
ATOM 694 C CA . ASN A 1 85 ? 0.888 2.845 0.487 1.00 73.56 85 ASN A CA 1
ATOM 695 C C . ASN A 1 85 ? 2.403 3.062 0.350 1.00 73.56 85 ASN A C 1
ATOM 697 O O . ASN A 1 85 ? 3.031 2.578 -0.592 1.00 73.56 85 ASN A O 1
ATOM 701 N N . GLY A 1 86 ? 3.010 3.721 1.338 1.00 71.25 86 GLY A N 1
ATOM 702 C CA . GLY A 1 86 ? 4.465 3.849 1.465 1.00 71.25 86 GLY A CA 1
ATOM 703 C C . GLY A 1 86 ? 5.002 5.259 1.212 1.00 71.25 86 GLY A C 1
ATOM 704 O O . GLY A 1 86 ? 4.262 6.237 1.167 1.00 71.25 86 GLY A O 1
ATOM 705 N N . LYS A 1 87 ? 6.329 5.366 1.119 1.00 70.38 87 LYS A N 1
ATOM 706 C CA . LYS A 1 87 ? 7.062 6.633 0.980 1.00 70.38 87 LYS A CA 1
ATOM 707 C C . LYS A 1 87 ? 7.350 6.932 -0.490 1.00 70.38 87 LYS A C 1
ATOM 709 O O . LYS A 1 87 ? 7.920 6.093 -1.161 1.00 70.38 87 LYS A O 1
ATOM 714 N N . ILE A 1 88 ? 7.101 8.149 -0.967 1.00 72.75 88 ILE A N 1
ATOM 715 C CA . ILE A 1 88 ? 7.462 8.563 -2.342 1.00 72.75 88 ILE A CA 1
ATOM 716 C C . ILE A 1 88 ? 8.959 8.829 -2.541 1.00 72.75 88 ILE A C 1
ATOM 718 O O . ILE A 1 88 ? 9.342 9.466 -3.519 1.00 72.75 88 ILE A O 1
ATOM 722 N N . TYR A 1 89 ? 9.807 8.428 -1.596 1.00 71.12 89 TYR A N 1
ATOM 723 C CA . TYR A 1 89 ? 11.231 8.704 -1.650 1.00 71.12 89 TYR A CA 1
ATOM 724 C C . TYR A 1 89 ? 12.073 7.474 -1.346 1.00 71.12 89 TYR A C 1
ATOM 726 O O . TYR A 1 89 ? 11.819 6.741 -0.387 1.00 71.12 89 TYR A O 1
ATOM 734 N N . LYS A 1 90 ? 13.147 7.321 -2.122 1.00 69.12 90 LYS A N 1
ATOM 735 C CA . LYS A 1 90 ? 14.205 6.343 -1.884 1.00 69.12 90 LYS A CA 1
ATOM 736 C C . LYS A 1 90 ? 15.443 7.032 -1.304 1.00 69.12 90 LYS A C 1
ATOM 738 O O . LYS A 1 90 ? 15.903 8.033 -1.865 1.00 69.12 90 LYS A O 1
ATOM 743 N N . PRO A 1 91 ? 16.004 6.514 -0.193 1.00 58.75 91 PRO A N 1
ATOM 744 C CA . PRO A 1 91 ? 17.327 6.922 0.249 1.00 58.75 91 PRO A CA 1
ATOM 745 C C . PRO A 1 91 ? 18.351 6.467 -0.792 1.00 58.75 91 PRO A C 1
ATOM 747 O O . PRO A 1 91 ? 18.413 5.288 -1.141 1.00 58.75 91 PRO A O 1
ATOM 750 N N . THR A 1 92 ? 19.159 7.394 -1.294 1.00 61.53 92 THR A N 1
ATOM 751 C CA . THR A 1 92 ? 20.324 7.043 -2.115 1.00 61.53 92 THR A CA 1
ATOM 752 C C . THR A 1 92 ? 21.546 6.794 -1.238 1.00 61.53 92 THR A C 1
ATOM 754 O O . THR A 1 92 ? 21.631 7.311 -0.125 1.00 61.53 92 THR A O 1
ATOM 757 N N . ALA A 1 93 ? 22.550 6.091 -1.773 1.00 67.94 93 ALA A N 1
ATOM 758 C CA . ALA A 1 93 ? 23.848 5.877 -1.116 1.00 67.94 93 ALA A CA 1
ATOM 759 C C . ALA A 1 93 ? 24.566 7.183 -0.699 1.00 67.94 93 ALA A C 1
ATOM 761 O O . ALA A 1 93 ? 25.503 7.152 0.089 1.00 67.94 93 ALA A O 1
ATOM 762 N N . SER A 1 94 ? 24.115 8.333 -1.212 1.00 70.00 94 SER A N 1
ATOM 763 C CA . SER A 1 94 ? 24.646 9.667 -0.912 1.00 70.00 94 SER A CA 1
ATOM 764 C C . SER A 1 94 ? 23.847 10.453 0.139 1.00 70.00 94 SER A C 1
ATOM 766 O O . SER A 1 94 ? 24.028 11.663 0.245 1.00 70.00 94 SER A O 1
ATOM 768 N N . ASN A 1 95 ? 22.917 9.817 0.867 1.00 63.00 95 ASN A N 1
ATOM 769 C CA . ASN A 1 95 ? 21.938 10.483 1.746 1.00 63.00 95 ASN A CA 1
ATOM 770 C C . ASN A 1 95 ? 21.062 11.540 1.045 1.00 63.00 95 ASN A C 1
ATOM 772 O O . ASN A 1 95 ? 20.357 12.308 1.698 1.00 63.00 95 ASN A O 1
ATOM 776 N N . LYS A 1 96 ? 21.047 11.570 -0.291 1.00 68.25 96 LYS A N 1
ATOM 777 C CA . LYS A 1 96 ? 20.104 12.386 -1.055 1.00 68.25 96 LYS A CA 1
ATOM 778 C C . LYS A 1 96 ? 18.770 11.658 -1.150 1.00 68.25 96 LYS A C 1
ATOM 780 O O . LYS A 1 96 ? 18.729 10.457 -1.434 1.00 68.25 96 LYS A O 1
ATOM 785 N N . ILE A 1 97 ? 17.696 12.404 -0.932 1.00 68.06 97 ILE A N 1
ATOM 786 C CA . ILE A 1 97 ? 16.321 11.952 -1.122 1.00 68.06 97 ILE A CA 1
ATOM 787 C C . ILE A 1 97 ? 16.029 12.025 -2.622 1.00 68.06 97 ILE A C 1
ATOM 789 O O . ILE A 1 97 ? 16.087 13.106 -3.206 1.00 68.06 97 ILE A O 1
ATOM 793 N N . GLN A 1 98 ? 15.743 10.887 -3.251 1.00 71.06 98 GLN A N 1
ATOM 794 C CA . GLN A 1 98 ? 15.231 10.853 -4.621 1.00 71.06 98 GLN A CA 1
ATOM 795 C C . GLN A 1 98 ? 13.749 10.512 -4.600 1.00 71.06 98 GLN A C 1
ATOM 797 O O . GLN A 1 98 ? 13.346 9.564 -3.928 1.00 71.06 98 GLN A O 1
ATOM 802 N N . LEU A 1 99 ? 12.954 11.290 -5.337 1.00 73.25 99 LEU A N 1
ATOM 803 C CA . LEU A 1 99 ? 11.549 10.978 -5.560 1.00 73.25 99 LEU A CA 1
ATOM 804 C C . LEU A 1 99 ? 11.440 9.709 -6.401 1.00 73.25 99 LEU A C 1
ATOM 806 O O . LEU A 1 99 ? 12.100 9.580 -7.431 1.00 73.25 99 LEU A O 1
ATOM 810 N N . GLU A 1 100 ? 10.598 8.789 -5.957 1.00 74.88 100 GLU A N 1
ATOM 811 C CA . GLU A 1 100 ? 10.327 7.563 -6.685 1.00 74.88 100 GLU A CA 1
ATOM 812 C C . GLU A 1 100 ? 9.448 7.867 -7.902 1.00 74.88 100 GLU A C 1
ATOM 814 O O . GLU A 1 100 ? 8.429 8.559 -7.806 1.00 74.88 100 GLU A O 1
ATOM 819 N N . THR A 1 101 ? 9.874 7.389 -9.070 1.00 78.44 101 THR A N 1
ATOM 820 C CA . THR A 1 101 ? 9.127 7.510 -10.321 1.00 78.44 101 THR A CA 1
ATOM 821 C C . THR A 1 101 ? 8.546 6.157 -10.696 1.00 78.44 101 THR A C 1
ATOM 823 O O . THR A 1 101 ? 9.260 5.173 -10.887 1.00 78.44 101 THR A O 1
ATOM 826 N N . PHE A 1 102 ? 7.222 6.119 -10.805 1.00 85.62 102 PHE A N 1
ATOM 827 C CA . PHE A 1 102 ? 6.474 4.947 -11.236 1.00 85.62 102 PHE A CA 1
ATOM 828 C C . PHE A 1 102 ? 6.102 5.119 -12.702 1.00 85.62 102 PHE A C 1
ATOM 830 O O . PHE A 1 102 ? 5.631 6.186 -13.096 1.00 85.62 102 PHE A O 1
ATOM 837 N N . THR A 1 103 ? 6.314 4.080 -13.502 1.00 90.94 103 THR A N 1
ATOM 838 C CA . THR A 1 103 ? 6.026 4.121 -14.942 1.00 90.94 103 THR A CA 1
ATOM 839 C C . THR A 1 103 ? 4.807 3.289 -15.300 1.00 90.94 103 THR A C 1
ATOM 841 O O . THR A 1 103 ? 4.097 3.639 -16.237 1.00 90.94 103 THR A O 1
ATOM 844 N N . HIS A 1 104 ? 4.542 2.219 -14.550 1.00 93.81 104 HIS A N 1
ATOM 845 C CA . HIS A 1 104 ? 3.473 1.275 -14.835 1.00 93.81 104 HIS A CA 1
ATOM 846 C C . HIS A 1 104 ? 2.729 0.851 -13.571 1.00 93.81 104 HIS A C 1
ATOM 848 O O . HIS A 1 104 ? 3.239 0.937 -12.450 1.00 93.81 104 HIS A O 1
ATOM 854 N N . TRP A 1 105 ? 1.521 0.345 -13.778 1.00 93.88 105 TRP A N 1
ATOM 855 C CA . TRP A 1 105 ? 0.700 -0.273 -12.748 1.00 93.88 105 TRP A CA 1
ATOM 856 C C . TRP A 1 105 ? -0.085 -1.457 -13.320 1.00 93.88 105 TRP A C 1
ATOM 858 O O . TRP A 1 105 ? -0.288 -1.543 -14.532 1.00 93.88 105 TRP A O 1
ATOM 868 N N . SER A 1 106 ? -0.500 -2.395 -12.468 1.00 94.31 106 SER A N 1
ATOM 869 C CA . SER A 1 106 ? -1.271 -3.564 -12.905 1.00 94.31 106 SER A CA 1
ATOM 870 C C . SER A 1 106 ? -2.757 -3.245 -13.035 1.00 94.31 106 SER A C 1
ATOM 872 O O . SER A 1 106 ? -3.372 -2.818 -12.061 1.00 94.31 106 SER A O 1
ATOM 874 N N . VAL A 1 107 ? -3.357 -3.551 -14.184 1.00 92.00 107 VAL A N 1
ATOM 875 C CA . VAL A 1 107 ? -4.796 -3.322 -14.421 1.00 92.00 107 VAL A CA 1
ATOM 876 C C . VAL A 1 107 ? -5.670 -4.496 -13.977 1.00 92.00 107 VAL A C 1
ATOM 878 O O . VAL A 1 107 ? -6.797 -4.311 -13.523 1.00 92.00 107 VAL A O 1
ATOM 881 N N . SER A 1 108 ? -5.146 -5.720 -14.060 1.00 88.25 108 SER A N 1
ATOM 882 C CA . SER A 1 108 ? -5.907 -6.938 -13.769 1.00 88.25 108 SER A CA 1
ATOM 883 C C . SER A 1 108 ? -6.096 -7.160 -12.267 1.00 88.25 108 SER A C 1
ATOM 885 O O . SER A 1 108 ? -5.307 -6.679 -11.454 1.00 88.25 108 SER A O 1
ATOM 887 N N . ASN A 1 109 ? -7.153 -7.881 -11.884 1.00 87.62 109 ASN A N 1
ATOM 888 C CA . ASN A 1 109 ? -7.281 -8.462 -10.538 1.00 87.62 109 ASN A CA 1
ATOM 889 C C . ASN A 1 109 ? -6.453 -9.749 -10.390 1.00 87.62 109 ASN A C 1
ATOM 891 O O . ASN A 1 109 ? -6.136 -10.150 -9.275 1.00 87.62 109 ASN A O 1
ATOM 895 N N . ASN A 1 110 ? -6.052 -10.363 -11.504 1.00 89.62 110 ASN A N 1
ATOM 896 C CA . ASN A 1 110 ? -5.228 -11.567 -11.517 1.00 89.62 110 ASN A CA 1
ATOM 897 C C . ASN A 1 110 ? -3.750 -11.177 -11.478 1.00 89.62 110 ASN A C 1
ATOM 899 O O . ASN A 1 110 ? -3.061 -11.208 -12.497 1.00 89.62 110 ASN A O 1
ATOM 903 N N . VAL A 1 111 ? -3.294 -10.751 -10.303 1.00 91.00 111 VAL A N 1
ATOM 904 C CA . VAL A 1 111 ? -1.882 -10.481 -10.040 1.00 91.00 111 VAL A CA 1
ATOM 905 C C . VAL A 1 111 ? -1.257 -11.708 -9.384 1.00 91.00 111 VAL A C 1
ATOM 907 O O . VAL A 1 111 ? -1.716 -12.160 -8.335 1.00 91.00 111 VAL A O 1
ATOM 910 N N . GLU A 1 112 ? -0.184 -12.229 -9.975 1.00 93.50 112 GLU A N 1
ATOM 911 C CA . GLU A 1 112 ? 0.609 -13.300 -9.371 1.00 93.50 112 GLU A CA 1
ATOM 912 C C . GLU A 1 112 ? 1.610 -12.704 -8.378 1.00 93.50 112 GLU A C 1
ATOM 914 O O . GLU A 1 112 ? 2.648 -12.170 -8.770 1.00 93.50 112 GLU A O 1
ATOM 919 N N . TRP A 1 113 ? 1.280 -12.753 -7.086 1.00 92.50 113 TRP A N 1
ATOM 920 C CA . TRP A 1 113 ? 2.086 -12.159 -6.018 1.00 92.50 113 TRP A CA 1
ATOM 921 C C . TRP A 1 113 ? 3.177 -13.105 -5.510 1.00 92.50 113 TRP A C 1
ATOM 923 O O . TRP A 1 113 ? 2.917 -14.269 -5.209 1.00 92.50 113 TRP A O 1
ATOM 933 N N . PHE A 1 114 ? 4.390 -12.586 -5.320 1.00 93.69 114 PHE A N 1
ATOM 934 C CA . PHE A 1 114 ? 5.489 -13.309 -4.677 1.00 93.69 114 PHE A CA 1
ATOM 935 C C . PHE A 1 114 ? 6.490 -12.353 -4.016 1.00 93.69 114 PHE A C 1
ATOM 937 O O . PHE A 1 114 ? 6.502 -11.151 -4.271 1.00 93.69 114 PHE A O 1
ATOM 944 N N . TYR A 1 115 ? 7.367 -12.881 -3.162 1.00 91.56 115 TYR A N 1
ATOM 945 C CA . TYR A 1 115 ? 8.407 -12.093 -2.496 1.00 91.56 115 TYR A CA 1
ATOM 946 C C . TYR A 1 115 ? 9.779 -12.314 -3.135 1.00 91.56 115 TYR A C 1
ATOM 948 O O . TYR A 1 115 ? 10.215 -13.450 -3.318 1.00 91.56 115 TYR A O 1
ATOM 956 N N . ARG A 1 116 ? 10.521 -11.229 -3.385 1.00 89.75 116 ARG A N 1
ATOM 957 C CA . ARG A 1 116 ? 11.935 -11.271 -3.793 1.00 89.75 116 ARG A CA 1
ATOM 958 C C . ARG A 1 116 ? 12.751 -10.378 -2.858 1.00 89.75 116 ARG A C 1
ATOM 960 O O . ARG A 1 116 ? 12.521 -9.178 -2.785 1.00 89.75 116 ARG A O 1
ATOM 967 N N . LYS A 1 117 ? 13.701 -10.955 -2.108 1.0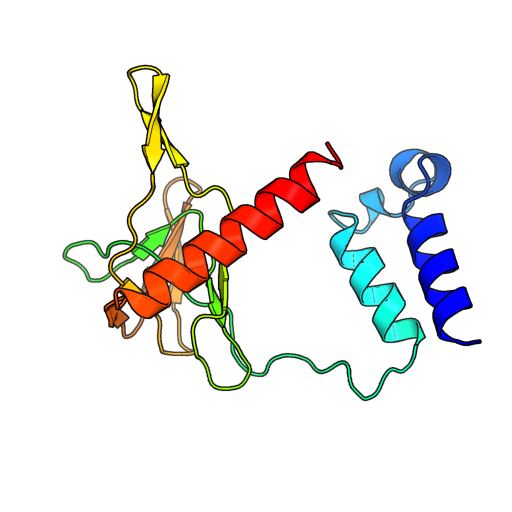0 86.50 117 LYS A N 1
ATOM 968 C CA . LYS A 1 117 ? 14.562 -10.224 -1.144 1.00 86.50 117 LYS A CA 1
ATOM 969 C C . LYS A 1 117 ? 13.778 -9.289 -0.193 1.00 86.50 117 LYS A C 1
ATOM 971 O O . LYS A 1 117 ? 14.191 -8.159 0.039 1.00 86.50 117 LYS A O 1
ATOM 976 N N . LYS A 1 118 ? 12.657 -9.773 0.363 1.00 83.38 118 LYS A N 1
ATOM 977 C CA . LYS A 1 118 ? 11.728 -9.026 1.247 1.00 83.38 118 LYS A CA 1
ATOM 978 C C . LYS A 1 118 ? 10.965 -7.864 0.587 1.00 83.38 118 LYS A C 1
ATOM 980 O O . LYS A 1 118 ? 10.334 -7.084 1.291 1.00 83.38 118 LYS A O 1
ATOM 985 N N . ILE A 1 119 ? 10.990 -7.756 -0.738 1.00 85.62 119 ILE A N 1
ATOM 986 C CA . ILE A 1 119 ? 10.158 -6.825 -1.505 1.00 85.62 119 ILE A CA 1
ATOM 987 C C . ILE A 1 119 ? 9.023 -7.622 -2.143 1.00 85.62 119 ILE A C 1
ATOM 989 O O . ILE A 1 119 ? 9.237 -8.747 -2.604 1.00 85.62 119 ILE A O 1
ATOM 993 N N . ILE A 1 120 ? 7.822 -7.047 -2.135 1.00 89.12 120 ILE A N 1
ATOM 994 C CA . ILE A 1 120 ? 6.666 -7.616 -2.821 1.00 89.12 120 ILE A CA 1
ATOM 995 C C . ILE A 1 120 ? 6.852 -7.406 -4.320 1.00 89.12 120 ILE A C 1
ATOM 997 O O . ILE A 1 120 ? 7.174 -6.312 -4.785 1.00 89.12 120 ILE A O 1
ATOM 1001 N N . CYS A 1 121 ? 6.655 -8.478 -5.066 1.00 93.31 121 CYS A N 1
ATOM 1002 C CA . CYS A 1 121 ? 6.687 -8.478 -6.508 1.00 93.31 121 CYS A CA 1
ATOM 1003 C C . CYS A 1 121 ? 5.409 -9.097 -7.052 1.00 93.31 121 CYS A C 1
ATOM 1005 O O . CYS A 1 121 ? 4.720 -9.854 -6.364 1.00 93.31 121 CYS A O 1
ATOM 1007 N N . GLY A 1 122 ? 5.138 -8.825 -8.317 1.00 94.25 122 GLY A N 1
ATOM 1008 C CA . GLY A 1 122 ? 4.204 -9.641 -9.054 1.00 94.25 122 GLY A CA 1
ATOM 1009 C C . GLY A 1 122 ? 4.214 -9.378 -10.543 1.00 94.25 122 GLY A C 1
ATOM 1010 O O . GLY A 1 122 ? 4.906 -8.485 -11.045 1.00 94.25 122 GLY A O 1
ATOM 1011 N N . GLN A 1 123 ? 3.425 -10.191 -11.229 1.00 93.19 123 GLN A N 1
ATOM 1012 C CA . GLN A 1 123 ? 3.250 -10.153 -12.669 1.00 93.19 123 GLN A CA 1
ATOM 1013 C C . GLN A 1 123 ? 1.762 -10.042 -12.998 1.00 93.19 123 GLN A C 1
ATOM 1015 O O . GLN A 1 123 ? 0.914 -10.662 -12.358 1.00 93.19 123 GLN A O 1
ATOM 1020 N N . SER A 1 124 ? 1.443 -9.185 -13.965 1.00 93.12 124 SER A N 1
ATOM 1021 C CA . SER A 1 124 ? 0.082 -8.923 -14.430 1.00 93.12 124 SER A CA 1
ATOM 1022 C C . SER A 1 124 ? 0.140 -8.188 -15.767 1.00 93.12 124 SER A C 1
ATOM 1024 O O . SER A 1 124 ? 1.179 -7.659 -16.155 1.00 93.12 124 SER A O 1
ATOM 1026 N N . GLN A 1 125 ? -1.004 -8.071 -16.437 1.00 93.50 125 GLN A N 1
ATOM 1027 C CA . GLN A 1 125 ? -1.204 -7.042 -17.450 1.00 93.50 125 GLN A CA 1
ATOM 1028 C C . GLN A 1 125 ? -0.960 -5.651 -16.846 1.00 93.50 125 GLN A C 1
ATOM 1030 O O . GLN A 1 125 ? -1.484 -5.340 -15.767 1.00 93.50 125 GLN A O 1
ATOM 1035 N N . LEU A 1 126 ? -0.168 -4.839 -17.547 1.00 93.69 126 LEU A N 1
ATOM 1036 C CA . LEU A 1 126 ? 0.274 -3.518 -17.111 1.00 93.69 126 LEU A CA 1
ATOM 1037 C C . LEU A 1 126 ? -0.328 -2.410 -17.978 1.00 93.69 126 LEU A C 1
ATOM 1039 O O . LEU A 1 126 ? -0.547 -2.596 -19.174 1.00 93.69 126 LEU A O 1
ATOM 1043 N N . ALA A 1 127 ? -0.525 -1.243 -17.375 1.00 93.00 127 ALA A N 1
ATOM 1044 C CA . ALA A 1 127 ? -0.780 0.014 -18.064 1.00 93.00 127 ALA A CA 1
ATOM 1045 C C . ALA A 1 127 ? 0.256 1.060 -17.652 1.00 93.00 127 ALA A C 1
ATOM 1047 O O . ALA A 1 127 ? 0.782 1.033 -16.537 1.00 93.00 127 ALA A O 1
ATOM 1048 N N . THR A 1 128 ? 0.550 1.989 -18.558 1.00 94.06 128 THR A N 1
ATOM 1049 C CA . THR A 1 128 ? 1.459 3.106 -18.295 1.00 94.06 128 THR A CA 1
ATOM 1050 C C . THR A 1 128 ? 0.768 4.162 -17.433 1.00 94.06 128 THR A C 1
ATOM 1052 O O . THR A 1 128 ? -0.423 4.436 -17.581 1.00 94.06 128 THR A O 1
ATOM 1055 N N . ILE A 1 129 ? 1.520 4.764 -16.518 1.00 90.56 129 ILE A N 1
ATOM 1056 C CA . ILE A 1 129 ? 1.055 5.876 -15.690 1.00 90.56 129 ILE A CA 1
ATOM 1057 C C . ILE A 1 129 ? 1.086 7.156 -16.521 1.00 90.56 129 ILE A C 1
ATOM 1059 O O . ILE A 1 129 ? 2.140 7.575 -17.000 1.00 90.56 129 ILE A O 1
ATOM 1063 N N . THR A 1 130 ? -0.076 7.788 -16.674 1.00 89.44 130 THR A N 1
ATOM 1064 C CA . THR A 1 130 ? -0.195 9.102 -17.313 1.00 89.44 130 THR A CA 1
ATOM 1065 C C . THR A 1 130 ? 0.250 10.213 -16.361 1.00 89.44 130 THR A C 1
ATOM 1067 O O . THR A 1 130 ? 0.335 10.024 -15.145 1.00 89.44 130 THR A O 1
ATOM 1070 N N . GLU A 1 131 ? 0.523 11.405 -16.895 1.00 85.12 131 GLU A N 1
ATOM 1071 C CA . GLU A 1 131 ? 0.919 12.559 -16.076 1.00 85.12 131 GLU A CA 1
ATOM 1072 C C . GLU A 1 131 ? -0.152 12.931 -15.035 1.00 85.12 131 GLU A C 1
ATOM 1074 O O . GLU A 1 131 ? 0.175 13.276 -13.899 1.00 85.12 131 GLU A O 1
ATOM 1079 N N . GLU A 1 132 ? -1.427 12.818 -15.406 1.00 85.00 132 GLU A N 1
ATOM 1080 C CA . GLU A 1 132 ? -2.576 13.088 -14.539 1.00 85.00 132 GLU A CA 1
ATOM 1081 C C . GLU A 1 132 ? -2.630 12.121 -13.351 1.00 85.00 132 GLU A C 1
ATOM 1083 O O . GLU A 1 132 ? -2.611 12.557 -12.196 1.00 85.00 132 GLU A O 1
ATOM 1088 N N . ILE A 1 133 ? -2.567 10.815 -13.626 1.00 83.69 133 ILE A N 1
ATOM 1089 C CA . ILE A 1 133 ? -2.510 9.773 -12.593 1.00 83.69 133 ILE A CA 1
ATOM 1090 C C . ILE A 1 133 ? -1.283 9.988 -11.700 1.00 83.69 133 ILE A C 1
ATOM 1092 O O . ILE A 1 133 ? -1.367 9.930 -10.473 1.00 83.69 133 ILE A O 1
ATOM 1096 N N . GLY A 1 134 ? -0.133 10.301 -12.301 1.00 81.81 134 GLY A N 1
ATOM 1097 C CA . GLY A 1 134 ? 1.094 10.590 -11.567 1.00 81.81 134 GLY A CA 1
ATOM 1098 C C . GLY A 1 134 ? 0.959 11.779 -10.608 1.00 81.81 134 GLY A C 1
ATOM 1099 O O . GLY A 1 134 ? 1.496 11.732 -9.499 1.00 81.81 134 GLY A O 1
ATOM 1100 N N . LYS A 1 135 ? 0.235 12.838 -10.994 1.00 80.50 135 LYS A N 1
ATOM 1101 C CA . LYS A 1 135 ? -0.053 13.993 -10.124 1.00 80.50 135 LYS A CA 1
ATOM 1102 C C . LYS A 1 135 ? -0.984 13.607 -8.978 1.00 80.50 135 LYS A C 1
ATOM 1104 O O . LYS A 1 135 ? -0.657 13.898 -7.828 1.00 80.50 135 LYS A O 1
ATOM 1109 N N . GLN A 1 136 ? -2.083 12.912 -9.265 1.00 80.88 136 GLN A N 1
ATOM 1110 C CA . GLN A 1 136 ? -3.036 12.454 -8.250 1.00 80.88 136 GLN A CA 1
ATOM 1111 C C . GLN A 1 136 ? -2.358 11.580 -7.190 1.00 80.88 136 GLN A C 1
ATOM 1113 O O . GLN A 1 136 ? -2.478 11.829 -5.989 1.00 80.88 136 GLN A O 1
ATOM 1118 N N . LEU A 1 137 ? -1.568 10.599 -7.627 1.00 78.19 137 LEU A N 1
ATOM 1119 C CA . LEU A 1 137 ? -0.885 9.683 -6.723 1.00 78.19 137 LEU A CA 1
ATOM 1120 C C . LEU A 1 137 ? 0.132 10.399 -5.823 1.00 78.19 137 LEU A C 1
ATOM 1122 O O . LEU A 1 137 ? 0.228 10.078 -4.639 1.00 78.19 137 LEU A O 1
ATOM 1126 N N . LYS A 1 138 ? 0.832 11.422 -6.327 1.00 71.56 138 LYS A N 1
ATOM 1127 C CA . LYS A 1 138 ? 1.728 12.252 -5.502 1.00 71.56 138 LYS A CA 1
ATOM 1128 C C . LYS A 1 138 ? 0.975 13.035 -4.427 1.00 71.56 138 LYS A C 1
ATOM 1130 O O . LYS A 1 138 ? 1.446 13.086 -3.293 1.00 71.56 138 LYS A O 1
ATOM 1135 N N . ILE A 1 139 ? -0.185 13.606 -4.758 1.00 67.75 139 ILE A N 1
ATOM 1136 C CA . ILE A 1 139 ? -1.033 14.320 -3.790 1.00 67.75 139 ILE A CA 1
ATOM 1137 C C . ILE A 1 139 ? -1.521 13.351 -2.708 1.00 67.75 139 ILE A C 1
ATOM 1139 O O . ILE A 1 139 ? -1.382 13.637 -1.519 1.00 67.75 139 ILE A O 1
ATOM 1143 N N . SER A 1 140 ? -2.010 12.173 -3.109 1.00 66.19 140 SER A N 1
ATOM 1144 C CA . SER A 1 140 ? -2.504 11.156 -2.172 1.00 66.19 140 SER A CA 1
ATOM 1145 C C . SER A 1 140 ? -1.420 10.678 -1.196 1.00 66.19 140 SER A C 1
ATOM 1147 O O . SER A 1 140 ? -1.654 10.584 0.010 1.00 66.19 140 SER A O 1
ATOM 1149 N N . ALA A 1 141 ? -0.199 10.456 -1.691 1.00 64.25 141 ALA A N 1
ATOM 1150 C CA . ALA A 1 141 ? 0.913 9.990 -0.877 1.00 64.25 141 ALA A CA 1
ATOM 1151 C C . ALA A 1 141 ? 1.451 11.083 0.062 1.00 64.25 141 ALA A C 1
ATOM 1153 O O . ALA A 1 141 ? 1.883 10.779 1.174 1.00 64.25 141 ALA A O 1
ATOM 1154 N N . PHE A 1 142 ? 1.388 12.356 -0.345 1.00 57.38 142 PHE A N 1
ATOM 1155 C CA . PHE A 1 142 ? 1.716 13.490 0.520 1.00 57.38 142 PHE A CA 1
ATOM 1156 C C . PHE A 1 142 ? 0.705 13.636 1.664 1.00 57.38 142 PHE A C 1
ATOM 1158 O O . PHE A 1 142 ? 1.100 13.809 2.816 1.00 57.38 142 PHE A O 1
ATOM 1165 N N . PHE A 1 143 ? -0.591 13.486 1.370 1.00 54.12 143 PHE A N 1
ATOM 1166 C CA . PHE A 1 143 ? -1.649 13.552 2.377 1.00 54.12 143 PHE A CA 1
ATOM 1167 C C . PHE A 1 143 ? -1.523 12.419 3.405 1.00 54.12 143 PHE A C 1
ATOM 1169 O O . PHE A 1 143 ? -1.515 12.675 4.608 1.00 54.12 143 PHE A O 1
ATOM 1176 N N . LEU A 1 144 ? -1.313 11.179 2.949 1.00 55.66 144 LEU A N 1
ATOM 1177 C CA . LEU A 1 144 ? -1.055 10.035 3.830 1.00 55.66 144 LEU A CA 1
ATOM 1178 C C . LEU A 1 144 ? 0.205 10.235 4.679 1.00 55.66 144 LEU A C 1
ATOM 1180 O O . LEU A 1 144 ? 0.171 9.978 5.879 1.00 55.66 144 LEU A O 1
ATOM 1184 N N . ALA A 1 145 ? 1.301 10.730 4.099 1.00 53.25 145 ALA A N 1
ATOM 1185 C CA . ALA A 1 145 ? 2.529 10.985 4.849 1.00 53.25 145 ALA A CA 1
ATOM 1186 C C . ALA A 1 145 ? 2.340 12.055 5.937 1.00 53.25 145 ALA A C 1
ATOM 1188 O O . ALA A 1 145 ? 2.847 11.883 7.042 1.00 53.25 145 ALA A O 1
ATOM 1189 N N . GLN A 1 146 ? 1.595 13.127 5.652 1.00 47.75 146 GLN A N 1
ATOM 1190 C CA . GLN A 1 146 ? 1.385 14.241 6.580 1.00 47.75 146 GLN A CA 1
ATOM 1191 C C . GLN A 1 146 ? 0.360 13.932 7.680 1.00 47.75 146 GLN A C 1
ATOM 1193 O O . GLN A 1 146 ? 0.463 14.464 8.786 1.00 47.75 146 GLN A O 1
ATOM 1198 N N . VAL A 1 147 ? -0.617 13.068 7.392 1.00 48.41 147 VAL A N 1
ATOM 1199 C CA . VAL A 1 147 ? -1.533 12.531 8.405 1.00 48.41 147 VAL A CA 1
ATOM 1200 C C . VAL A 1 147 ? -0.782 11.545 9.299 1.00 48.41 147 VAL A C 1
ATOM 1202 O O . VAL A 1 147 ? -0.793 11.707 10.513 1.00 48.41 147 VAL A O 1
ATOM 1205 N N . MET A 1 148 ? -0.048 10.588 8.721 1.00 40.66 148 MET A N 1
ATOM 1206 C CA . MET A 1 148 ? 0.659 9.542 9.474 1.00 40.66 148 MET A CA 1
ATOM 1207 C C . MET A 1 148 ? 1.854 10.074 10.282 1.00 40.66 148 MET A C 1
ATOM 1209 O O . MET A 1 148 ? 2.123 9.556 11.360 1.00 40.66 148 MET A O 1
ATOM 1213 N N . SER A 1 149 ? 2.549 11.127 9.828 1.00 40.91 149 SER A N 1
ATOM 1214 C CA . SER A 1 149 ? 3.674 11.720 10.575 1.00 40.91 149 SER A CA 1
ATOM 1215 C C . SER A 1 149 ? 3.257 12.427 11.864 1.00 40.91 149 SER A C 1
ATOM 1217 O O . SER A 1 149 ? 4.117 12.838 12.633 1.00 40.91 149 SER A O 1
ATOM 1219 N N . LYS A 1 150 ? 1.955 12.642 12.081 1.00 40.41 150 LYS A N 1
ATOM 1220 C CA . LYS A 1 150 ? 1.427 13.196 13.334 1.00 40.41 150 LYS A CA 1
ATOM 1221 C C . LYS A 1 150 ? 1.109 12.121 14.378 1.00 40.41 150 LYS A C 1
ATOM 1223 O O . LYS A 1 150 ? 0.756 12.478 15.498 1.00 40.41 150 LYS A O 1
ATOM 1228 N N . PHE A 1 151 ? 1.232 10.840 14.022 1.00 38.41 151 PHE A N 1
ATOM 1229 C CA . PHE A 1 151 ? 0.912 9.698 14.886 1.00 38.41 151 PHE A CA 1
ATOM 1230 C C . PHE A 1 151 ? 2.135 8.835 15.251 1.00 38.41 151 PHE A C 1
ATOM 1232 O O . PHE A 1 151 ? 1.974 7.790 15.880 1.00 38.41 151 PHE A O 1
ATOM 1239 N N . THR A 1 152 ? 3.345 9.276 14.894 1.00 35.50 152 THR A N 1
ATOM 1240 C CA . THR A 1 152 ? 4.636 8.677 15.288 1.00 35.50 152 THR A CA 1
ATOM 1241 C C . THR A 1 152 ? 5.460 9.677 16.072 1.00 35.50 152 THR A C 1
ATOM 1243 O O . THR A 1 152 ? 6.014 9.288 17.119 1.00 35.50 152 THR A O 1
#